Protein AF-A0A164MNI3-F1 (afdb_monomer_lite)

Radius of gyration: 20.72 Å; chains: 1; bounding box: 53×46×61 Å

Organism: NCBI:txid35525

Sequence (175 aa):
MGQSDSLPVKINEDGTDQLEVKGYQVHRGRCALACLAVLLTFGLLLILLVWRKDIKMWMFYKECPLQHASKILVKDSFGVFFEEDAQEERCGPILQPKTRFFVNKRVKYVWDIETLEFTRLQCYDANIECLSFHENPDGLNMQDVNERQQKYGANFIRITMRPVYHLILKEVFRM

InterPro domains:
  IPR006544 P-type ATPase, subfamily V [PTHR45630] (19-174)
  IPR047819 P5B-type ATPase, N-terminal [PF12409] (17-90)

Secondary structure (DSSP, 8-state):
------PPEEE-TTSS--EEEEEEEE-HHHHHHHHHHHHHTTTHHHHHHHH-HHHHHHHHEEEE-GGG-SEEEEEETTS-EEEEE-EEEE-SSTTSPEEEEEEETTEEEEE-TTT-SEEE---GGGG--GGGGTT-TT---HHHHHHHHHHH--------PPPHHHHHHHHHTT-

Foldseek 3Di:
DDCPPQAFDWAPPPDQWIKTKWFKDFDPVLVVVLVVVCVVVVNPVVVVCVLDVVVVPVRGIDTDQPVPGQWMWIATPVRDTDIWGWDWADQDDPPGDTWIWTADPNWIWIQDPVVRDTHTDDDPCPPPDPVVVVVCPPDDDPVVVVSCCRVVNDPDDDDDDDDPVVVVVVVVSVD

pLDDT: mean 78.9, std 10.58, range [33.97, 91.56]

Structure (mmCIF, N/CA/C/O backbone):
data_AF-A0A164MNI3-F1
#
_entry.id   AF-A0A164MNI3-F1
#
loop_
_atom_site.group_PDB
_atom_site.id
_atom_site.type_symbol
_atom_site.label_atom_id
_atom_site.label_alt_id
_atom_site.label_comp_id
_atom_site.label_asym_id
_atom_site.label_entity_id
_atom_site.label_seq_id
_atom_site.pdbx_PDB_ins_code
_atom_site.Cartn_x
_atom_site.Cartn_y
_atom_site.Cartn_z
_atom_site.occupancy
_atom_site.B_iso_or_equiv
_atom_site.auth_seq_id
_atom_site.auth_comp_id
_atom_site.auth_asym_id
_atom_site.auth_atom_id
_atom_site.pdbx_PDB_model_num
ATOM 1 N N . MET A 1 1 ? 5.920 25.547 10.046 1.00 33.97 1 MET A N 1
ATOM 2 C CA . MET A 1 1 ? 4.479 25.355 9.777 1.00 33.97 1 MET A CA 1
ATOM 3 C C . MET A 1 1 ? 4.327 25.132 8.288 1.00 33.97 1 MET A C 1
ATOM 5 O O . MET A 1 1 ? 4.451 26.077 7.531 1.00 33.97 1 MET A O 1
ATOM 9 N N . GLY A 1 2 ? 4.178 23.876 7.882 1.00 34.91 2 GLY A N 1
ATOM 10 C CA . GLY A 1 2 ? 3.920 23.481 6.502 1.00 34.91 2 GLY A CA 1
ATOM 11 C C . GLY A 1 2 ? 2.997 22.280 6.569 1.00 34.91 2 GLY A C 1
ATOM 12 O O . GLY A 1 2 ? 3.453 21.155 6.745 1.00 34.91 2 GLY A O 1
ATOM 13 N N . GLN A 1 3 ? 1.697 22.552 6.581 1.00 39.22 3 GLN A N 1
ATOM 14 C CA . GLN A 1 3 ? 0.667 21.559 6.319 1.00 39.22 3 GLN A CA 1
ATOM 15 C C . GLN A 1 3 ? 0.772 21.278 4.818 1.00 39.22 3 GLN A C 1
ATOM 17 O O . GLN A 1 3 ? 0.201 21.990 4.003 1.00 39.22 3 GLN A O 1
ATOM 22 N N . SER A 1 4 ? 1.619 20.322 4.437 1.00 42.28 4 SER A N 1
ATOM 23 C CA . SER A 1 4 ? 1.454 19.643 3.159 1.00 42.28 4 SER A CA 1
ATOM 24 C C . SER A 1 4 ? 0.220 18.777 3.333 1.00 42.28 4 SER A C 1
ATOM 26 O O . SER A 1 4 ? 0.278 17.691 3.913 1.00 42.28 4 SER A O 1
ATOM 28 N N . ASP A 1 5 ? -0.919 19.346 2.950 1.00 48.66 5 ASP A N 1
ATOM 29 C CA . ASP A 1 5 ? -2.183 18.637 2.890 1.00 48.66 5 ASP A CA 1
ATOM 30 C C . ASP A 1 5 ? -1.944 17.311 2.172 1.00 48.66 5 ASP A C 1
ATOM 32 O O . ASP A 1 5 ? -1.351 17.264 1.092 1.00 48.66 5 ASP A O 1
ATOM 36 N N . SER A 1 6 ? -2.333 16.227 2.839 1.00 57.44 6 SER A N 1
ATOM 37 C CA . SER A 1 6 ? -2.284 14.845 2.375 1.00 57.44 6 SER A CA 1
ATOM 38 C C . SER A 1 6 ? -3.229 14.665 1.189 1.00 57.44 6 SER A C 1
ATOM 40 O O . SER A 1 6 ? -4.255 13.985 1.273 1.00 57.44 6 SER A O 1
ATOM 42 N N . LEU A 1 7 ? -2.908 15.313 0.071 1.00 59.03 7 LEU A N 1
ATOM 43 C CA . LEU A 1 7 ? -3.602 15.106 -1.181 1.00 59.03 7 LEU A CA 1
ATOM 44 C C . LEU A 1 7 ? -3.392 13.641 -1.584 1.00 59.03 7 LEU A C 1
ATOM 46 O O . LEU A 1 7 ? -2.274 13.127 -1.482 1.00 59.03 7 LEU A O 1
ATOM 50 N N . PRO A 1 8 ? -4.469 12.931 -1.957 1.00 64.44 8 PRO A N 1
ATOM 51 C CA . PRO A 1 8 ? -4.352 11.561 -2.426 1.00 64.44 8 PRO A CA 1
ATOM 52 C C . PRO A 1 8 ? -3.446 11.547 -3.656 1.00 64.44 8 PRO A C 1
ATOM 54 O O . PRO A 1 8 ? -3.729 12.233 -4.637 1.00 64.44 8 PRO A O 1
ATOM 57 N N . VAL A 1 9 ? -2.365 10.770 -3.592 1.00 79.12 9 VAL A N 1
ATOM 58 C CA . VAL A 1 9 ? -1.486 10.573 -4.747 1.00 79.12 9 VAL A CA 1
ATOM 59 C C . VAL A 1 9 ? -2.198 9.610 -5.680 1.00 79.12 9 VAL A C 1
ATOM 61 O O . VAL A 1 9 ? -2.546 8.496 -5.278 1.00 79.12 9 VAL A O 1
ATOM 64 N N . LYS A 1 10 ? -2.467 10.056 -6.904 1.00 80.94 10 LYS A N 1
ATOM 65 C CA . LYS A 1 10 ? -3.101 9.239 -7.933 1.00 80.94 10 LYS A CA 1
ATOM 66 C C . LYS A 1 10 ? -2.019 8.553 -8.745 1.00 80.94 10 LYS A C 1
ATOM 68 O O . LYS A 1 10 ? -1.183 9.199 -9.355 1.00 80.94 10 LYS A O 1
ATOM 73 N N . ILE A 1 11 ? -2.047 7.231 -8.742 1.00 81.69 11 ILE A N 1
ATOM 74 C CA . ILE A 1 11 ? -1.163 6.396 -9.541 1.00 81.69 11 ILE A CA 1
ATOM 75 C C . ILE A 1 11 ? -1.945 5.973 -10.783 1.00 81.69 11 ILE A C 1
ATOM 77 O O . ILE A 1 11 ? -3.082 5.510 -10.658 1.00 81.69 11 ILE A O 1
ATOM 81 N N . ASN A 1 12 ? -1.305 6.075 -11.954 1.00 78.88 12 ASN A N 1
ATOM 82 C CA . ASN A 1 12 ? -1.842 5.639 -13.247 1.00 78.88 12 ASN A CA 1
ATOM 83 C C . ASN A 1 12 ? -3.091 6.431 -13.690 1.00 78.88 12 ASN A C 1
ATOM 85 O O . ASN A 1 12 ? -4.151 5.853 -13.920 1.00 78.88 12 ASN A O 1
ATOM 89 N N . GLU A 1 13 ? -2.969 7.761 -13.775 1.00 68.50 13 GLU A N 1
ATOM 90 C CA . GLU A 1 13 ? -4.081 8.662 -14.128 1.00 68.50 13 GLU A CA 1
ATOM 91 C C . GLU A 1 13 ? -4.646 8.434 -15.539 1.00 68.50 13 GLU A C 1
ATOM 93 O O . GLU A 1 13 ? -5.843 8.617 -15.743 1.00 68.50 13 GLU A O 1
ATOM 98 N N . ASP A 1 14 ? -3.821 7.961 -16.475 1.00 64.38 14 ASP A N 1
ATOM 99 C CA . ASP A 1 14 ? -4.186 7.803 -17.890 1.00 64.38 14 ASP A CA 1
ATOM 100 C C . ASP A 1 14 ? -4.703 6.393 -18.254 1.00 64.38 14 ASP A C 1
ATOM 102 O O . ASP A 1 14 ? -4.988 6.108 -19.419 1.00 64.38 14 ASP A O 1
ATOM 106 N N . GLY A 1 15 ? -4.806 5.480 -17.278 1.00 63.16 15 GLY A N 1
ATOM 107 C CA . GLY A 1 15 ? -5.153 4.070 -17.490 1.00 63.16 15 GLY A CA 1
ATOM 108 C C . GLY A 1 15 ? -6.484 3.638 -16.863 1.00 63.16 15 GLY A C 1
ATOM 109 O O . GLY A 1 15 ? -7.070 4.326 -16.034 1.00 63.16 15 GLY A O 1
ATOM 110 N N . THR A 1 16 ? -6.954 2.431 -17.202 1.00 60.00 16 THR A N 1
ATOM 111 C CA . THR A 1 16 ? -8.163 1.827 -16.596 1.00 60.00 16 THR A CA 1
ATOM 112 C C . THR A 1 16 ? -7.981 1.417 -15.127 1.00 60.00 16 THR A C 1
ATOM 114 O O . THR A 1 16 ? -8.965 1.170 -14.431 1.00 60.00 16 THR A O 1
ATOM 117 N N . ASP A 1 17 ? -6.733 1.371 -14.650 1.00 70.38 17 ASP A N 1
ATOM 118 C CA . ASP A 1 17 ? -6.338 0.936 -13.305 1.00 70.38 17 ASP A CA 1
ATOM 119 C C . ASP A 1 17 ? -5.852 2.125 -12.458 1.00 70.38 17 ASP A C 1
ATOM 121 O O . ASP A 1 17 ? -4.740 2.103 -11.920 1.00 70.38 17 ASP A O 1
ATOM 125 N N . GLN A 1 18 ? -6.651 3.192 -12.392 1.00 82.50 18 GLN A N 1
ATOM 126 C CA . GLN A 1 18 ? -6.360 4.350 -11.548 1.00 82.50 18 GLN A CA 1
ATOM 127 C C . GLN A 1 18 ? -6.467 3.972 -10.065 1.00 82.50 18 GLN A C 1
ATOM 129 O O . GLN A 1 18 ? -7.467 3.396 -9.626 1.00 82.50 18 GLN A O 1
ATOM 134 N N . LEU A 1 19 ? -5.446 4.325 -9.283 1.00 85.00 19 LEU A N 1
ATOM 135 C CA . LEU A 1 19 ? -5.374 4.031 -7.852 1.00 85.00 19 LEU A CA 1
ATOM 136 C C . LEU A 1 19 ? -5.078 5.308 -7.065 1.00 85.00 19 LEU A C 1
ATOM 138 O O . LEU A 1 19 ? -4.068 5.964 -7.289 1.00 85.00 19 LEU A O 1
ATOM 142 N N . GLU A 1 20 ? -5.935 5.647 -6.108 1.00 86.88 20 GLU A N 1
ATOM 143 C CA . GLU A 1 20 ? -5.697 6.727 -5.147 1.00 86.88 20 GLU A CA 1
ATOM 144 C C . GLU A 1 20 ? -5.019 6.156 -3.902 1.00 86.88 20 GLU A C 1
ATOM 146 O O . GLU A 1 20 ? -5.565 5.275 -3.234 1.00 86.88 20 GLU A O 1
ATOM 151 N N . VAL A 1 21 ? -3.836 6.660 -3.561 1.00 86.94 21 VAL A N 1
ATOM 152 C CA . VAL A 1 21 ? -3.028 6.133 -2.460 1.00 86.94 21 VAL A CA 1
ATOM 153 C C . VAL A 1 21 ? -2.874 7.171 -1.357 1.00 86.94 21 VAL A C 1
ATOM 155 O O . VAL A 1 21 ? -2.487 8.318 -1.589 1.00 86.94 21 VAL A O 1
ATOM 158 N N . LYS A 1 22 ? -3.171 6.753 -0.123 1.00 86.81 22 LYS A N 1
ATOM 159 C CA . LYS A 1 22 ? -3.026 7.567 1.087 1.00 86.81 22 LYS A CA 1
ATOM 160 C C . LYS A 1 22 ? -2.185 6.863 2.140 1.00 86.81 22 LYS A C 1
ATOM 162 O O . LYS A 1 22 ? -2.374 5.682 2.426 1.00 86.81 22 LYS A O 1
ATOM 167 N N . GLY A 1 23 ? -1.281 7.619 2.753 1.00 87.38 23 GLY A N 1
ATOM 168 C CA . GLY A 1 23 ? -0.438 7.148 3.841 1.00 87.38 23 GLY A CA 1
ATOM 169 C C . GLY A 1 23 ? -1.096 7.334 5.205 1.00 87.38 23 GLY A C 1
ATOM 170 O O . GLY A 1 23 ? -1.638 8.394 5.516 1.00 87.38 23 GLY A O 1
ATOM 171 N N . TYR A 1 24 ? -1.006 6.311 6.047 1.00 85.81 24 TYR A N 1
ATOM 172 C CA . TYR A 1 24 ? -1.479 6.334 7.423 1.00 85.81 24 TYR A CA 1
ATOM 173 C C . TYR A 1 24 ? -0.376 5.893 8.382 1.00 85.81 24 TYR A C 1
ATOM 175 O O . TYR A 1 24 ? 0.363 4.932 8.139 1.00 85.81 24 TYR A O 1
ATOM 183 N N . GLN A 1 25 ? -0.290 6.582 9.516 1.00 87.06 25 GLN A N 1
ATOM 184 C CA . GLN A 1 25 ? 0.601 6.219 10.613 1.00 87.06 25 GLN A CA 1
ATOM 185 C C . GLN A 1 25 ? -0.207 5.871 11.864 1.00 87.06 25 GLN A C 1
ATOM 187 O O . GLN A 1 25 ? -1.193 6.536 12.202 1.00 87.06 25 GLN A O 1
ATOM 192 N N . VAL A 1 26 ? 0.224 4.822 12.570 1.00 81.38 26 VAL A N 1
ATOM 193 C CA . VAL A 1 26 ? -0.356 4.442 13.864 1.00 81.38 26 VAL A CA 1
ATOM 194 C C . VAL A 1 26 ? 0.069 5.467 14.910 1.00 81.38 26 VAL A C 1
ATOM 196 O O . VAL A 1 26 ? 1.256 5.611 15.203 1.00 81.38 26 VAL A O 1
ATOM 199 N N . HIS A 1 27 ? -0.898 6.148 15.523 1.00 82.50 27 HIS A N 1
ATOM 200 C CA . HIS A 1 27 ? -0.615 7.078 16.613 1.00 82.50 27 HIS A CA 1
ATOM 201 C C . HIS A 1 27 ? -0.834 6.400 17.969 1.00 82.50 27 HIS A C 1
ATOM 203 O O . HIS A 1 27 ? -1.967 6.074 18.333 1.00 82.50 27 HIS A O 1
ATOM 209 N N . ARG A 1 28 ? 0.239 6.235 18.756 1.00 81.06 28 ARG A N 1
ATOM 210 C CA . ARG A 1 28 ? 0.201 5.524 20.051 1.00 81.06 28 ARG A CA 1
ATOM 211 C C . ARG A 1 28 ? -0.841 6.090 21.017 1.00 81.06 28 ARG A C 1
ATOM 213 O O . ARG A 1 28 ? -1.535 5.317 21.663 1.00 81.06 28 ARG A O 1
ATOM 220 N N . GLY A 1 29 ? -1.018 7.412 21.058 1.00 85.06 29 GLY A N 1
ATOM 221 C CA . GLY A 1 29 ? -2.019 8.045 21.924 1.00 85.06 29 GLY A CA 1
ATOM 222 C C . GLY A 1 29 ? -3.466 7.753 21.513 1.00 85.06 29 GLY A C 1
ATOM 223 O O . GLY A 1 29 ? -4.306 7.507 22.372 1.00 85.06 29 GLY A O 1
ATOM 224 N N . ARG A 1 30 ? -3.762 7.711 20.205 1.00 84.19 30 ARG A N 1
ATOM 225 C CA . ARG A 1 30 ? -5.120 7.390 19.728 1.00 84.19 30 ARG A CA 1
ATOM 226 C C . ARG A 1 30 ? -5.434 5.915 19.920 1.00 84.19 30 ARG A C 1
ATOM 228 O O . ARG A 1 30 ? -6.523 5.579 20.365 1.00 84.19 30 ARG A O 1
ATOM 235 N N . CYS A 1 31 ? -4.446 5.060 19.668 1.00 83.25 31 CYS A N 1
ATOM 236 C CA . CYS A 1 31 ? -4.542 3.635 19.942 1.00 83.25 31 CYS A CA 1
ATOM 237 C C . CYS A 1 31 ? -4.780 3.368 21.440 1.00 83.25 31 CYS A C 1
ATOM 239 O O . CYS A 1 31 ? -5.679 2.611 21.786 1.00 83.25 31 CYS A O 1
ATOM 241 N N . ALA A 1 32 ? -4.056 4.054 22.333 1.00 87.88 32 ALA A N 1
ATOM 242 C CA . ALA A 1 32 ? -4.250 3.929 23.779 1.00 87.88 32 ALA A CA 1
ATOM 243 C C . ALA A 1 32 ? -5.651 4.378 24.225 1.00 87.88 32 ALA A C 1
ATOM 245 O O . ALA A 1 32 ? -6.293 3.692 25.016 1.00 87.88 32 ALA A O 1
ATOM 246 N N . LEU A 1 33 ? -6.150 5.493 23.684 1.00 88.12 33 LEU A N 1
ATOM 247 C CA . LEU A 1 33 ? -7.485 6.010 23.992 1.00 88.12 33 LEU A CA 1
ATOM 248 C C . LEU A 1 33 ? -8.586 5.074 23.469 1.00 88.12 33 LEU A C 1
ATOM 250 O O . LEU A 1 33 ? -9.543 4.791 24.186 1.00 88.12 33 LEU A O 1
ATOM 254 N N . ALA A 1 34 ? -8.412 4.521 22.267 1.00 84.69 34 ALA A N 1
ATOM 255 C CA . ALA A 1 34 ? -9.294 3.495 21.722 1.00 84.69 34 ALA A CA 1
ATOM 256 C C . ALA A 1 34 ? -9.292 2.226 22.589 1.00 84.69 34 ALA A C 1
ATOM 258 O O . ALA A 1 34 ? -10.357 1.701 22.898 1.00 84.69 34 ALA A O 1
ATOM 259 N N . CYS A 1 35 ? -8.123 1.768 23.049 1.00 83.94 35 CYS A N 1
ATOM 260 C CA . CYS A 1 35 ? -8.021 0.644 23.983 1.00 83.94 35 CYS A CA 1
ATOM 261 C C . CYS A 1 35 ? -8.728 0.937 25.314 1.00 83.94 35 CYS A C 1
ATOM 263 O O . CYS A 1 35 ? -9.442 0.079 25.826 1.00 83.94 35 CYS A O 1
ATOM 265 N N . LEU A 1 36 ? -8.582 2.147 25.858 1.00 90.62 36 LEU A N 1
ATOM 266 C CA . LEU A 1 36 ? -9.273 2.561 27.080 1.00 90.62 36 LEU A CA 1
ATOM 267 C C . LEU A 1 36 ? -10.798 2.550 26.875 1.00 90.62 36 LEU A C 1
ATOM 269 O O . LEU A 1 36 ? -11.525 1.990 27.692 1.00 90.62 36 LEU A O 1
ATOM 273 N N . ALA A 1 37 ? -11.287 3.077 25.752 1.00 87.88 37 ALA A N 1
ATOM 274 C CA . ALA A 1 37 ? -12.708 3.045 25.403 1.00 87.88 37 ALA A CA 1
ATOM 275 C C . ALA A 1 37 ? -13.237 1.612 25.206 1.00 87.88 37 ALA A C 1
ATOM 277 O O . ALA A 1 37 ? -14.350 1.291 25.625 1.00 87.88 37 ALA A O 1
ATOM 278 N N . VAL A 1 38 ? -12.435 0.722 24.616 1.00 88.88 38 VAL A N 1
ATOM 279 C CA . VAL A 1 38 ? -12.746 -0.711 24.516 1.00 88.88 38 VAL A CA 1
ATOM 280 C C . VAL A 1 38 ? -12.904 -1.340 25.902 1.00 88.88 38 VAL A C 1
ATOM 282 O O . VAL A 1 38 ? -13.866 -2.073 26.121 1.00 88.88 38 VAL A O 1
ATOM 285 N N . LEU A 1 39 ? -12.000 -1.036 26.838 1.00 91.06 39 LEU A N 1
ATOM 286 C CA . LEU A 1 39 ? -12.070 -1.543 28.211 1.00 91.06 39 LEU A CA 1
ATOM 287 C C . LEU A 1 39 ? -13.315 -1.021 28.944 1.00 91.06 39 LEU A C 1
ATOM 289 O O . LEU A 1 39 ? -14.025 -1.809 29.561 1.00 91.06 39 LEU A O 1
ATOM 293 N N . LEU A 1 40 ? -13.630 0.273 28.816 1.00 90.50 40 LEU A N 1
ATOM 2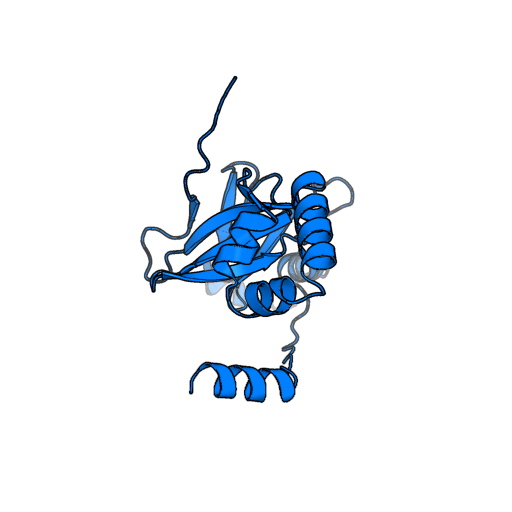94 C CA . LEU A 1 40 ? -14.823 0.883 29.423 1.00 90.50 40 LEU A CA 1
ATOM 295 C C . LEU A 1 40 ? -16.141 0.326 28.869 1.00 90.50 40 LEU A C 1
ATOM 297 O O . LEU A 1 40 ? -17.134 0.252 29.584 1.00 90.50 40 LEU A O 1
ATOM 301 N N . THR A 1 41 ? -16.157 -0.068 27.596 1.00 91.56 41 THR A N 1
ATOM 302 C CA . THR A 1 41 ? -17.337 -0.646 26.931 1.00 91.56 41 THR A CA 1
ATOM 303 C C . THR A 1 41 ? -17.400 -2.171 27.042 1.00 91.56 41 THR A C 1
ATOM 305 O O . THR A 1 41 ? -18.211 -2.792 26.356 1.00 91.56 41 THR A O 1
ATOM 308 N N . PHE A 1 42 ? -16.543 -2.790 27.868 1.00 90.19 42 PHE A N 1
ATOM 309 C CA . PHE A 1 42 ? -16.442 -4.247 28.030 1.00 90.19 42 PHE A CA 1
ATOM 310 C C . PHE A 1 42 ? -16.279 -5.003 26.697 1.00 90.19 42 PHE A C 1
ATOM 312 O O . PHE A 1 42 ? -16.786 -6.107 26.516 1.00 90.19 42 PHE A O 1
ATOM 319 N N . GLY A 1 43 ? -15.578 -4.407 25.729 1.00 86.12 43 GLY A N 1
ATOM 320 C CA . GLY A 1 43 ? -15.339 -5.020 24.421 1.00 86.12 43 GLY A CA 1
ATOM 321 C C . GLY A 1 43 ? -16.461 -4.836 23.396 1.00 86.12 43 GLY A C 1
ATOM 322 O O . GLY A 1 43 ? -16.268 -5.205 22.237 1.00 86.12 43 GLY A O 1
ATOM 323 N N . LEU A 1 44 ? -17.583 -4.198 23.744 1.00 85.12 44 LEU A N 1
ATOM 324 C CA . LEU A 1 44 ? -18.668 -3.920 22.792 1.00 85.12 44 LEU A CA 1
ATOM 325 C C . LEU A 1 44 ? -18.193 -3.019 21.638 1.00 85.12 44 LEU A C 1
ATOM 327 O O . LEU A 1 44 ? -18.566 -3.219 20.481 1.00 85.12 44 LEU A O 1
ATOM 331 N N . LEU A 1 45 ? -17.267 -2.097 21.921 1.00 82.88 45 LEU A N 1
ATOM 332 C CA . LEU A 1 45 ? -16.627 -1.273 20.897 1.00 82.88 45 LEU A CA 1
ATOM 333 C C . LEU A 1 45 ? -15.756 -2.092 19.924 1.00 82.88 45 LEU A C 1
ATOM 335 O O . LEU A 1 45 ? -15.691 -1.743 18.749 1.00 82.88 45 LEU A O 1
ATOM 339 N N . LEU A 1 46 ? -15.128 -3.200 20.348 1.00 79.75 46 LEU A N 1
ATOM 340 C CA . LEU A 1 46 ? -14.349 -4.053 19.433 1.00 79.75 46 LEU A CA 1
ATOM 341 C C . LEU A 1 46 ? -15.239 -4.699 18.376 1.00 79.75 46 LEU A C 1
ATOM 343 O O . LEU A 1 46 ? -14.837 -4.779 17.218 1.00 79.75 46 LEU A O 1
ATOM 347 N N . ILE A 1 47 ? -16.449 -5.113 18.755 1.00 82.62 47 ILE A N 1
ATOM 348 C CA . ILE A 1 47 ? -17.422 -5.698 17.825 1.00 82.62 47 ILE A CA 1
ATOM 349 C C . ILE A 1 47 ? -17.797 -4.665 16.753 1.00 82.62 47 ILE A C 1
ATOM 351 O O . ILE A 1 47 ? -17.745 -4.966 15.559 1.00 82.62 47 ILE A O 1
ATOM 355 N N . LEU A 1 48 ? -18.066 -3.419 17.157 1.00 81.56 48 LEU A N 1
ATOM 356 C CA . LEU A 1 48 ? -18.341 -2.321 16.223 1.00 81.56 48 LEU A CA 1
ATOM 357 C C . LEU A 1 48 ? -17.142 -2.016 15.311 1.00 81.56 48 LEU A C 1
ATOM 359 O O . LEU A 1 48 ? -17.321 -1.797 14.114 1.00 81.56 48 LEU A O 1
ATOM 363 N N . LEU A 1 49 ? -15.919 -2.043 15.845 1.00 77.81 49 LEU A N 1
ATOM 364 C CA . LEU A 1 49 ? -14.690 -1.796 15.080 1.00 77.81 49 LEU A CA 1
ATOM 365 C C . LEU A 1 49 ? -14.354 -2.925 14.094 1.00 77.81 49 LEU A C 1
ATOM 367 O O . LEU A 1 49 ? -13.774 -2.664 13.039 1.00 77.81 49 LEU A O 1
ATOM 371 N N . VAL A 1 50 ? -14.711 -4.172 14.415 1.00 76.06 50 VAL A N 1
ATOM 372 C CA . VAL A 1 50 ? -14.600 -5.310 13.488 1.00 76.06 50 VAL A CA 1
ATOM 373 C C . VAL A 1 50 ? -15.571 -5.147 12.321 1.00 76.06 50 VAL A C 1
ATOM 375 O O . VAL A 1 50 ? -15.210 -5.452 11.182 1.00 76.06 50 VAL A O 1
ATOM 378 N N . TRP A 1 51 ? -16.773 -4.638 12.592 1.00 73.81 51 TRP A N 1
ATOM 379 C CA . TRP A 1 51 ? -17.821 -4.491 11.588 1.00 73.81 51 TRP A CA 1
ATOM 380 C C . TRP A 1 51 ? -17.650 -3.245 10.705 1.00 73.81 51 TRP A C 1
ATOM 382 O O . TRP A 1 51 ? -17.832 -3.315 9.490 1.00 73.81 51 TRP A O 1
ATOM 392 N N . ARG A 1 52 ? -17.214 -2.112 11.273 1.00 77.00 52 ARG A N 1
ATOM 393 C CA . ARG A 1 52 ? -16.988 -0.846 10.553 1.00 77.00 52 ARG A CA 1
ATOM 394 C C . ARG A 1 52 ? -15.504 -0.504 10.456 1.00 77.00 52 ARG A C 1
ATOM 396 O O . ARG A 1 52 ? -14.955 0.250 11.263 1.00 77.00 52 ARG A O 1
ATOM 403 N N . LYS A 1 53 ? -14.865 -1.003 9.395 1.00 66.81 53 LYS A N 1
ATOM 404 C CA . LYS A 1 53 ? -13.453 -0.713 9.090 1.00 66.81 53 LYS A CA 1
ATOM 405 C C . LYS A 1 53 ? -13.165 0.772 8.859 1.00 66.81 53 LYS A C 1
ATOM 407 O O . LYS A 1 53 ? -12.083 1.226 9.221 1.00 66.81 53 LYS A O 1
ATOM 412 N N . ASP A 1 54 ? -14.143 1.534 8.377 1.00 67.69 54 ASP A N 1
ATOM 413 C CA . ASP A 1 54 ? -14.000 2.983 8.183 1.00 67.69 54 ASP A CA 1
ATOM 414 C C . ASP A 1 54 ? -13.796 3.707 9.521 1.00 67.69 54 ASP A C 1
ATOM 416 O O . ASP A 1 54 ? -12.911 4.549 9.660 1.00 67.69 54 ASP A O 1
ATOM 420 N N . ILE A 1 55 ? -14.568 3.325 10.547 1.00 72.75 55 ILE A N 1
ATOM 421 C CA . ILE A 1 55 ? -14.460 3.902 11.896 1.00 72.75 55 ILE A CA 1
ATOM 422 C C . ILE A 1 55 ? -13.125 3.500 12.522 1.00 72.75 55 ILE A C 1
ATOM 424 O O . ILE A 1 55 ? -12.452 4.326 13.139 1.00 72.75 55 ILE A O 1
ATOM 428 N N . LYS A 1 56 ? -12.705 2.245 12.320 1.00 76.75 56 LYS A N 1
ATOM 429 C CA . LYS A 1 56 ? -11.394 1.763 12.761 1.00 76.75 56 LYS A CA 1
ATOM 430 C C . LYS A 1 56 ? -10.262 2.609 12.166 1.00 76.75 56 LYS A C 1
ATOM 432 O O . LYS A 1 56 ? -9.351 2.992 12.897 1.00 76.75 56 LYS A O 1
ATOM 437 N N . MET A 1 57 ? -10.315 2.941 10.877 1.00 69.94 57 MET A N 1
ATOM 438 C CA . MET A 1 57 ? -9.289 3.783 10.254 1.00 69.94 57 MET A CA 1
ATOM 439 C C . MET A 1 57 ? -9.228 5.186 10.868 1.00 69.94 57 MET A C 1
ATOM 441 O O . MET A 1 57 ? -8.153 5.650 11.246 1.00 69.94 57 MET A O 1
ATOM 445 N N . TRP A 1 58 ? -10.377 5.823 11.071 1.00 71.81 58 TRP A N 1
ATOM 446 C CA . TRP A 1 58 ? -10.444 7.140 11.710 1.00 71.81 58 TRP A CA 1
ATOM 447 C C . TRP A 1 58 ? -9.976 7.140 13.170 1.00 71.81 58 TRP A C 1
ATOM 449 O O . TRP A 1 58 ? -9.324 8.084 13.619 1.00 71.81 58 TRP A O 1
ATOM 459 N N . MET A 1 59 ? -10.296 6.086 13.923 1.00 70.94 59 MET A N 1
ATOM 460 C CA . MET A 1 59 ? -10.001 6.022 15.353 1.00 70.94 59 MET A CA 1
ATOM 461 C C . MET A 1 59 ? -8.521 5.729 15.634 1.00 70.94 59 MET A C 1
ATOM 463 O O . MET A 1 59 ? -7.952 6.312 16.555 1.00 70.94 59 MET A O 1
ATOM 467 N N . PHE A 1 60 ? -7.878 4.854 14.854 1.00 78.19 60 PHE A N 1
ATOM 468 C CA . PHE A 1 60 ? -6.521 4.371 15.151 1.00 78.19 60 PHE A CA 1
ATOM 469 C C . PHE A 1 60 ? -5.401 5.109 14.412 1.00 78.19 60 PHE A C 1
ATOM 471 O O . PHE A 1 60 ? -4.247 5.064 14.854 1.00 78.19 60 PHE A O 1
ATOM 478 N N . TYR A 1 61 ? -5.716 5.800 13.316 1.00 81.69 61 TYR A N 1
ATOM 479 C CA . TYR A 1 61 ? -4.700 6.301 12.399 1.00 81.69 61 TYR A CA 1
ATOM 480 C C . TYR A 1 61 ? -4.782 7.811 12.197 1.00 81.69 61 TYR A C 1
ATOM 482 O O . TYR A 1 61 ? -5.805 8.462 12.416 1.00 81.69 61 TYR A O 1
ATOM 490 N N . LYS A 1 62 ? -3.648 8.391 11.815 1.00 82.44 62 LYS A N 1
ATOM 491 C CA . LYS A 1 62 ? -3.549 9.768 11.334 1.00 82.44 62 LYS A CA 1
ATOM 492 C C . LYS A 1 62 ? -3.030 9.724 9.901 1.00 82.44 62 LYS A C 1
ATOM 494 O O . LYS A 1 62 ? -2.163 8.903 9.601 1.00 82.44 62 LYS A O 1
ATOM 499 N N . GLU A 1 63 ? -3.571 10.584 9.044 1.00 82.56 63 GLU A N 1
ATOM 500 C CA . GLU A 1 63 ? -3.038 10.772 7.696 1.00 82.56 63 GLU A CA 1
ATOM 501 C C . GLU A 1 63 ? -1.612 11.327 7.774 1.00 82.56 63 GLU A C 1
ATOM 503 O O . GLU A 1 63 ? -1.328 12.253 8.545 1.00 82.56 63 GLU A O 1
ATOM 508 N N . CYS A 1 64 ? -0.715 10.716 7.006 1.00 83.19 64 CYS A N 1
ATOM 509 C CA . CYS A 1 64 ? 0.704 11.036 6.960 1.00 83.19 64 CYS A CA 1
ATOM 510 C C . CYS A 1 64 ? 1.222 10.922 5.520 1.00 83.19 64 CYS A C 1
ATOM 512 O O . CYS A 1 64 ? 0.670 10.153 4.729 1.00 83.19 64 CYS A O 1
ATOM 514 N N . PRO A 1 65 ? 2.304 11.641 5.171 1.00 83.19 65 PRO A N 1
ATOM 515 C CA . PRO A 1 65 ? 2.931 11.490 3.865 1.00 83.19 65 PRO A CA 1
ATOM 516 C C . PRO A 1 65 ? 3.403 10.047 3.661 1.00 83.19 65 PRO A C 1
ATOM 518 O O . PRO A 1 65 ? 3.845 9.380 4.603 1.00 83.19 65 PRO A O 1
ATOM 521 N N . LEU A 1 66 ? 3.347 9.583 2.413 1.00 83.75 66 LEU A N 1
ATOM 522 C CA . LEU A 1 66 ? 3.662 8.203 2.026 1.00 83.75 66 LEU A CA 1
ATOM 523 C C . LEU A 1 66 ? 5.075 7.767 2.451 1.00 83.75 66 LEU A C 1
ATOM 525 O O . LEU A 1 66 ? 5.273 6.623 2.855 1.00 83.75 66 LEU A O 1
ATOM 529 N N . GLN A 1 67 ? 6.018 8.712 2.502 1.00 80.69 67 GLN A N 1
ATOM 530 C CA . GLN A 1 67 ? 7.384 8.505 2.993 1.00 80.69 67 GLN A CA 1
ATOM 531 C C . GLN A 1 67 ? 7.467 7.932 4.418 1.00 80.69 67 GLN A C 1
ATOM 533 O O . GLN A 1 67 ? 8.413 7.215 4.729 1.00 80.69 67 GLN A O 1
ATOM 538 N N . HIS A 1 68 ? 6.515 8.266 5.296 1.00 81.38 68 HIS A N 1
ATOM 539 C CA . HIS A 1 68 ? 6.498 7.851 6.708 1.00 81.38 68 HIS A CA 1
ATOM 540 C C . HIS A 1 68 ? 5.312 6.935 7.040 1.00 81.38 68 HIS A C 1
ATOM 542 O O . HIS A 1 68 ? 5.117 6.555 8.197 1.00 81.38 68 HIS A O 1
ATOM 548 N N . ALA A 1 69 ? 4.513 6.574 6.037 1.00 84.75 69 ALA A N 1
ATOM 549 C CA . ALA A 1 69 ? 3.337 5.747 6.220 1.00 84.75 69 ALA A CA 1
ATOM 550 C C . ALA A 1 69 ? 3.731 4.330 6.651 1.00 84.75 69 ALA A C 1
ATOM 552 O O . ALA A 1 69 ? 4.625 3.715 6.071 1.00 84.75 69 ALA A O 1
ATOM 553 N N . SER A 1 70 ? 3.056 3.817 7.679 1.00 84.94 70 SER A N 1
ATOM 554 C CA . SER A 1 70 ? 3.159 2.406 8.077 1.00 84.94 70 SER A CA 1
ATOM 555 C C . SER A 1 70 ? 2.079 1.570 7.400 1.00 84.94 70 SER A C 1
ATOM 557 O O . SER A 1 70 ? 2.304 0.411 7.068 1.00 84.94 70 SER A O 1
ATOM 559 N N . LYS A 1 71 ? 0.908 2.171 7.184 1.00 87.69 71 LYS A N 1
ATOM 560 C CA . LYS A 1 71 ? -0.196 1.578 6.441 1.00 87.69 71 LYS A CA 1
ATOM 561 C C . LYS A 1 71 ? -0.542 2.443 5.254 1.00 87.69 71 LYS A C 1
ATOM 563 O O . LYS A 1 71 ? -0.507 3.669 5.345 1.00 87.69 71 LYS A O 1
ATOM 568 N N . ILE A 1 72 ? -0.887 1.797 4.161 1.00 88.81 72 ILE A N 1
ATOM 569 C CA . ILE A 1 72 ? -1.239 2.436 2.910 1.00 88.81 72 ILE A CA 1
ATOM 570 C C . ILE A 1 72 ? -2.686 2.070 2.616 1.00 88.81 72 ILE A C 1
ATOM 572 O O . ILE A 1 72 ? -3.051 0.897 2.559 1.00 88.81 72 ILE A O 1
ATOM 576 N N . LEU A 1 73 ? -3.525 3.089 2.475 1.00 88.06 73 LEU A N 1
ATOM 577 C CA . LEU A 1 73 ? -4.891 2.924 2.015 1.00 88.06 73 LEU A CA 1
ATOM 578 C C . LEU A 1 73 ? -4.905 3.163 0.516 1.00 88.06 73 LEU A C 1
ATOM 580 O O . LEU A 1 73 ? -4.623 4.269 0.056 1.00 88.06 73 LEU A O 1
ATOM 584 N N . VAL A 1 74 ? -5.235 2.119 -0.225 1.00 88.31 74 VAL A N 1
ATOM 585 C CA . VAL A 1 74 ? -5.379 2.163 -1.673 1.00 88.31 74 VAL A CA 1
ATOM 586 C C . VAL A 1 74 ? -6.863 2.189 -1.985 1.00 88.31 74 VAL A C 1
ATOM 588 O O . VAL A 1 74 ? -7.612 1.327 -1.530 1.00 88.31 74 VAL A O 1
ATOM 591 N N . LYS A 1 75 ? -7.306 3.173 -2.749 1.00 86.75 75 LYS A N 1
ATOM 592 C CA . LYS A 1 75 ? -8.669 3.263 -3.251 1.00 86.75 75 LYS A CA 1
ATOM 593 C C . LYS A 1 75 ? -8.643 3.040 -4.754 1.00 86.75 75 LYS A C 1
ATOM 595 O O . LYS A 1 75 ? -7.905 3.691 -5.483 1.00 86.75 75 LYS A O 1
ATOM 600 N N . ASP A 1 76 ? -9.443 2.084 -5.182 1.00 86.19 76 ASP A N 1
ATOM 601 C CA . ASP A 1 76 ? -9.569 1.673 -6.574 1.00 86.19 76 ASP A CA 1
ATOM 602 C C . ASP A 1 76 ? -10.495 2.603 -7.368 1.00 86.19 76 ASP A C 1
ATOM 604 O O . ASP A 1 76 ? -11.285 3.345 -6.774 1.00 86.19 76 ASP A O 1
ATOM 608 N N . SER A 1 77 ? -10.472 2.505 -8.700 1.00 83.00 77 SER A N 1
ATOM 609 C CA . SER A 1 77 ? -11.367 3.261 -9.597 1.00 83.00 77 SER A CA 1
ATOM 610 C C . SER A 1 77 ? -12.856 3.020 -9.299 1.00 83.00 77 SER A C 1
ATOM 612 O O . SER A 1 77 ? -13.679 3.925 -9.411 1.00 83.00 77 SER A O 1
ATOM 614 N N . PHE A 1 78 ? -13.197 1.826 -8.805 1.00 81.31 78 PHE A N 1
ATOM 615 C CA . PHE A 1 78 ? -14.543 1.462 -8.343 1.00 81.31 78 PHE A CA 1
ATOM 616 C C . PHE A 1 78 ? -14.907 2.005 -6.945 1.00 81.31 78 PHE A C 1
ATOM 618 O O . PHE A 1 78 ? -15.960 1.667 -6.407 1.00 81.31 78 PHE A O 1
ATOM 625 N N . GLY A 1 79 ? -14.040 2.797 -6.308 1.00 77.62 79 GLY A N 1
ATOM 626 C CA . GLY A 1 79 ? -14.265 3.360 -4.972 1.00 77.62 79 GLY A CA 1
ATOM 627 C C . GLY A 1 79 ? -14.079 2.369 -3.817 1.00 77.62 79 GLY A C 1
ATOM 628 O O . GLY A 1 79 ? -14.433 2.677 -2.680 1.00 77.62 79 GLY A O 1
ATOM 629 N N . VAL A 1 80 ? -13.524 1.185 -4.086 1.00 81.50 80 VAL A N 1
ATOM 630 C CA . VAL A 1 80 ? -13.246 0.163 -3.069 1.00 81.50 80 VAL A CA 1
ATOM 631 C C . VAL A 1 80 ? -11.914 0.457 -2.381 1.00 81.50 80 VAL A C 1
ATOM 633 O O . VAL A 1 80 ? -10.905 0.678 -3.048 1.00 81.50 80 VAL A O 1
ATOM 636 N N . PHE A 1 81 ? -11.906 0.418 -1.047 1.00 83.56 81 PHE A N 1
ATOM 637 C CA . PHE A 1 81 ? -10.717 0.642 -0.225 1.00 83.56 81 PHE A CA 1
ATOM 638 C C . PHE A 1 81 ? -10.003 -0.670 0.137 1.00 83.56 81 PHE A C 1
ATOM 640 O O . PHE A 1 81 ? -10.628 -1.635 0.587 1.00 83.56 81 PHE A O 1
ATOM 647 N N . PHE A 1 82 ? -8.679 -0.671 0.015 1.00 85.00 82 PHE A N 1
ATOM 648 C CA . PHE A 1 82 ? -7.770 -1.753 0.375 1.00 85.00 82 PHE A CA 1
ATOM 649 C C . PHE A 1 82 ? -6.729 -1.243 1.377 1.00 85.00 82 PHE A C 1
ATOM 651 O O . PHE A 1 82 ? -6.082 -0.225 1.152 1.00 85.00 82 PHE A O 1
ATOM 658 N N . GLU A 1 83 ? -6.590 -1.946 2.500 1.00 87.44 83 GLU A N 1
ATOM 659 C CA . GLU A 1 83 ? -5.555 -1.683 3.504 1.00 87.44 83 GLU A CA 1
ATOM 660 C C . GLU A 1 83 ? -4.350 -2.565 3.182 1.00 87.44 83 GLU A C 1
ATOM 662 O O . GLU A 1 83 ? -4.455 -3.786 3.289 1.00 87.44 83 GLU A O 1
ATOM 667 N N . GLU A 1 84 ? -3.234 -1.949 2.808 1.00 89.31 84 GLU A N 1
ATOM 668 C CA . GLU A 1 84 ? -1.967 -2.630 2.554 1.00 89.31 84 GLU A CA 1
ATOM 669 C C . GLU A 1 84 ? -0.903 -2.142 3.542 1.00 89.31 84 GLU A C 1
ATOM 671 O O . GLU A 1 84 ? -0.912 -0.993 3.994 1.00 89.31 84 GLU A O 1
ATOM 676 N N . ASP A 1 85 ? 0.034 -3.017 3.893 1.00 86.62 85 ASP A N 1
ATOM 677 C CA . ASP A 1 85 ? 1.158 -2.655 4.754 1.00 86.62 85 ASP A CA 1
ATOM 678 C C . ASP A 1 85 ? 2.337 -2.161 3.904 1.00 86.62 85 ASP A C 1
ATOM 680 O O . ASP A 1 85 ? 2.704 -2.781 2.902 1.00 86.62 85 ASP A O 1
ATOM 684 N N . ALA A 1 86 ? 2.946 -1.043 4.312 1.00 85.44 86 ALA A N 1
ATOM 685 C CA . ALA A 1 86 ? 4.168 -0.553 3.685 1.00 85.44 86 ALA A CA 1
ATOM 686 C C . ALA A 1 86 ? 5.345 -1.422 4.142 1.00 85.44 86 ALA A C 1
ATOM 688 O O . ALA A 1 86 ? 5.702 -1.428 5.324 1.00 85.44 86 ALA A O 1
ATOM 689 N N . GLN A 1 87 ? 5.949 -2.156 3.215 1.00 86.12 87 GLN A N 1
ATOM 690 C CA . GLN A 1 87 ? 7.139 -2.957 3.473 1.00 86.12 87 GLN A CA 1
ATOM 691 C C . GLN A 1 87 ? 8.392 -2.197 3.027 1.00 86.12 87 GLN A C 1
ATOM 693 O O . GLN A 1 87 ? 8.353 -1.387 2.1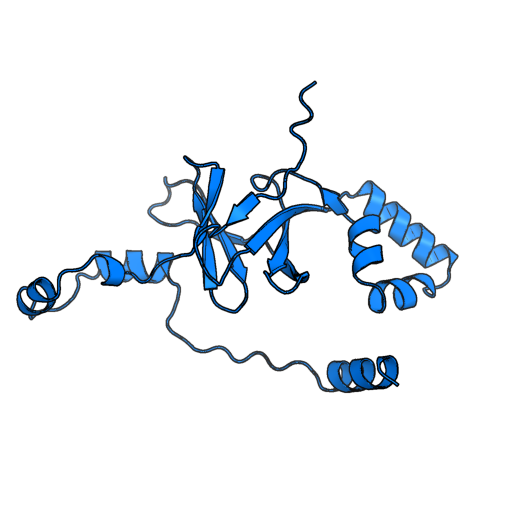05 1.00 86.12 87 GLN A O 1
ATOM 698 N N . GLU A 1 88 ? 9.518 -2.445 3.690 1.00 82.69 88 GLU A N 1
ATOM 699 C CA . GLU A 1 88 ? 10.829 -1.926 3.295 1.00 82.69 88 GLU A CA 1
ATOM 700 C C . GLU A 1 88 ? 11.707 -3.093 2.854 1.00 82.69 88 GLU A C 1
ATOM 702 O O . GLU A 1 88 ? 11.926 -4.029 3.625 1.00 82.69 88 GLU A O 1
ATOM 707 N N . GLU A 1 89 ? 12.245 -3.022 1.640 1.00 75.62 89 GLU A N 1
ATOM 708 C CA . GLU A 1 89 ? 13.244 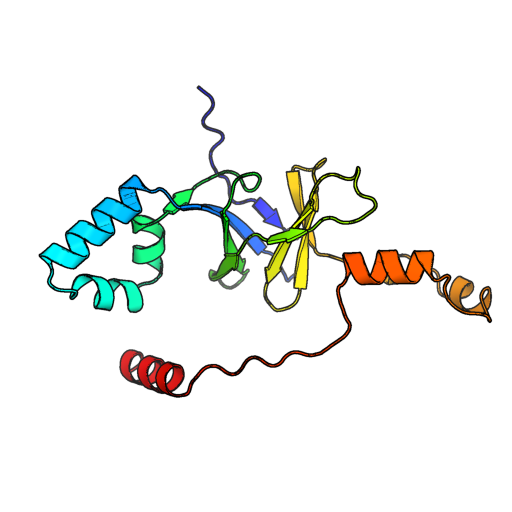-3.966 1.139 1.00 75.62 89 GLU A CA 1
ATOM 709 C C . GLU A 1 89 ? 14.570 -3.243 0.922 1.00 75.62 89 GLU A C 1
ATOM 711 O O . GLU A 1 89 ? 14.608 -2.062 0.579 1.00 75.62 89 GLU A O 1
ATOM 716 N N . ARG A 1 90 ? 15.687 -3.951 1.094 1.00 64.94 90 ARG A N 1
ATOM 717 C CA . ARG A 1 90 ? 16.948 -3.507 0.492 1.00 64.94 90 ARG A CA 1
ATOM 718 C C . ARG A 1 90 ? 16.965 -4.079 -0.916 1.00 64.94 90 ARG A C 1
ATOM 720 O O . ARG A 1 90 ? 16.999 -5.298 -1.037 1.00 64.94 90 ARG A O 1
ATOM 727 N N . CYS A 1 91 ? 16.922 -3.235 -1.941 1.00 58.28 91 CYS A N 1
ATOM 728 C CA . CYS A 1 91 ? 17.275 -3.622 -3.306 1.00 58.28 91 CYS A CA 1
ATOM 729 C C . CYS A 1 91 ? 18.737 -3.209 -3.534 1.00 58.28 91 CYS A C 1
ATOM 731 O O . CYS A 1 91 ? 19.065 -2.040 -3.374 1.00 58.28 91 CYS A O 1
ATOM 733 N N . GLY A 1 92 ? 19.625 -4.151 -3.853 1.00 61.03 92 GLY A N 1
ATOM 734 C CA . GLY A 1 92 ? 21.034 -3.886 -4.147 1.00 61.03 92 GLY A CA 1
ATOM 735 C C . GLY A 1 92 ? 22.033 -4.153 -3.005 1.00 61.03 92 GLY A C 1
ATOM 736 O O . GLY A 1 92 ? 21.670 -4.707 -1.958 1.00 61.03 92 GLY A O 1
ATOM 737 N N . PRO A 1 93 ? 23.320 -3.802 -3.219 1.00 57.59 93 PRO A N 1
ATOM 738 C CA . PRO A 1 93 ? 24.388 -3.961 -2.231 1.00 57.59 93 PRO A CA 1
ATOM 739 C C . PRO A 1 93 ? 24.104 -3.150 -0.959 1.00 57.59 93 PRO A C 1
ATOM 741 O O . PRO A 1 93 ? 23.314 -2.211 -0.976 1.00 57.59 93 PRO A O 1
ATOM 744 N N . ILE A 1 94 ? 24.777 -3.488 0.149 1.00 58.53 94 ILE A N 1
ATOM 745 C CA . ILE A 1 94 ? 24.542 -2.969 1.520 1.00 58.53 94 ILE A CA 1
ATOM 746 C C . ILE A 1 94 ? 24.428 -1.429 1.599 1.00 58.53 94 ILE A C 1
ATOM 748 O O . ILE A 1 94 ? 23.803 -0.920 2.530 1.00 58.53 94 ILE A O 1
ATOM 752 N N . LEU A 1 95 ? 25.006 -0.711 0.631 1.00 56.62 95 LEU A N 1
ATOM 753 C CA . LEU A 1 95 ? 25.056 0.746 0.541 1.00 56.62 95 LEU A CA 1
ATOM 754 C C . LEU A 1 95 ? 23.804 1.404 -0.081 1.00 56.62 95 LEU A C 1
ATOM 756 O O . LEU A 1 95 ? 23.635 2.611 0.076 1.00 56.62 95 LEU A O 1
ATOM 760 N N . GLN A 1 96 ? 22.925 0.661 -0.766 1.00 60.94 96 GLN A N 1
ATOM 761 C CA . GLN A 1 96 ? 21.716 1.250 -1.355 1.00 60.94 96 GLN A CA 1
ATOM 762 C C . GLN A 1 96 ? 20.651 1.572 -0.291 1.00 60.94 96 GLN A C 1
ATOM 764 O O . GLN A 1 96 ? 20.484 0.816 0.678 1.00 60.94 96 GLN A O 1
ATOM 769 N N . PRO A 1 97 ? 19.918 2.693 -0.447 1.00 64.50 97 PRO A N 1
ATOM 770 C CA . PRO A 1 97 ? 18.835 3.045 0.458 1.00 64.50 97 PRO A CA 1
ATOM 771 C C . PRO A 1 97 ? 17.745 1.969 0.427 1.00 64.50 97 PRO A C 1
ATOM 773 O O . PRO A 1 97 ? 17.451 1.379 -0.610 1.00 64.50 97 PRO A O 1
ATOM 776 N N . LYS A 1 98 ? 17.127 1.710 1.583 1.00 71.50 98 LYS A N 1
ATOM 777 C CA . LYS A 1 98 ? 15.951 0.836 1.648 1.00 71.50 98 LYS A CA 1
ATOM 778 C C . LYS A 1 98 ? 14.832 1.448 0.813 1.00 71.50 98 LYS A C 1
ATOM 780 O O . LYS A 1 98 ? 14.407 2.571 1.089 1.00 71.50 98 LYS A O 1
ATOM 785 N N . THR A 1 99 ? 14.323 0.696 -0.150 1.00 79.25 99 THR A N 1
ATOM 786 C CA . THR A 1 99 ? 13.195 1.110 -0.976 1.00 79.25 99 THR A CA 1
ATOM 787 C C . THR A 1 99 ? 11.915 0.552 -0.372 1.00 79.25 99 THR A C 1
ATOM 789 O O . THR A 1 99 ? 11.817 -0.634 -0.044 1.00 79.25 99 THR A O 1
ATOM 792 N N . ARG A 1 100 ? 10.920 1.419 -0.188 1.00 85.75 100 ARG A N 1
ATOM 793 C CA . ARG A 1 100 ? 9.596 1.009 0.283 1.00 85.75 100 ARG A CA 1
ATOM 794 C C . ARG A 1 100 ? 8.810 0.400 -0.862 1.00 85.75 100 ARG A C 1
ATOM 796 O O . ARG A 1 100 ? 8.933 0.835 -2.001 1.00 85.75 100 ARG A O 1
ATOM 803 N N . PHE A 1 101 ? 7.975 -0.577 -0.565 1.00 88.69 101 PHE A N 1
ATOM 804 C CA . PHE A 1 101 ? 7.029 -1.111 -1.524 1.00 88.69 101 PHE A CA 1
ATOM 805 C C . PHE A 1 101 ? 5.759 -1.563 -0.813 1.00 88.69 101 PHE A C 1
ATOM 807 O O . PHE A 1 101 ? 5.753 -1.838 0.387 1.00 88.69 101 PHE A O 1
ATOM 814 N N . PHE A 1 102 ? 4.678 -1.666 -1.566 1.00 90.56 102 PHE A N 1
ATOM 815 C CA . PHE A 1 102 ? 3.483 -2.376 -1.131 1.00 90.56 102 PHE A CA 1
ATOM 816 C C . PHE A 1 102 ? 2.986 -3.260 -2.265 1.00 90.56 102 PHE A C 1
ATOM 818 O O . PHE A 1 102 ? 3.391 -3.106 -3.418 1.00 90.56 102 PHE A O 1
ATOM 825 N N . VAL A 1 103 ? 2.125 -4.217 -1.942 1.00 88.06 103 VAL A N 1
ATOM 826 C CA . VAL A 1 103 ? 1.527 -5.102 -2.939 1.00 88.06 103 VAL A CA 1
ATOM 827 C C . VAL A 1 103 ? 0.027 -4.934 -2.861 1.00 88.06 103 VAL A C 1
ATOM 829 O O . VAL A 1 103 ? -0.556 -5.219 -1.827 1.00 88.06 103 VAL A O 1
ATOM 832 N N . ASN A 1 104 ? -0.602 -4.509 -3.952 1.00 88.00 104 ASN A N 1
ATOM 833 C CA . ASN A 1 104 ? -2.055 -4.449 -4.048 1.00 88.00 104 ASN A CA 1
ATOM 834 C C . ASN A 1 104 ? -2.525 -5.329 -5.201 1.00 88.00 104 ASN A C 1
ATOM 836 O O . ASN A 1 104 ? -1.939 -5.313 -6.279 1.00 88.00 104 ASN A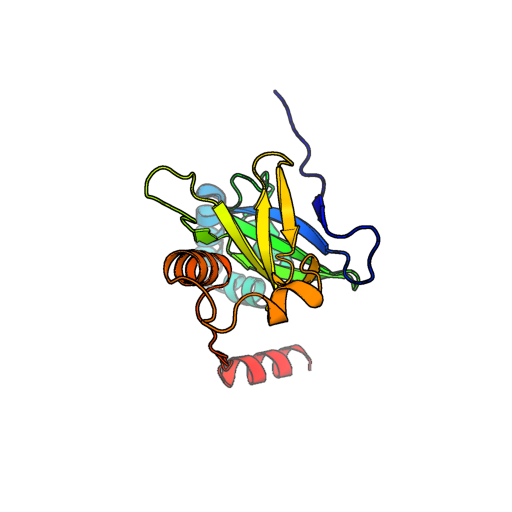 O 1
ATOM 840 N N . LYS A 1 105 ? -3.552 -6.154 -4.965 1.00 84.88 105 LYS A N 1
ATOM 841 C CA . LYS A 1 105 ? -4.095 -7.093 -5.969 1.00 84.88 105 LYS A CA 1
ATOM 842 C C . LYS A 1 105 ? -3.014 -7.933 -6.689 1.00 84.88 105 LYS A C 1
ATOM 844 O O . LYS A 1 105 ? -3.159 -8.259 -7.861 1.00 84.88 105 LYS A O 1
ATOM 849 N N . ARG A 1 106 ? -1.956 -8.337 -5.969 1.00 82.69 106 ARG A N 1
ATOM 850 C CA . ARG A 1 106 ? -0.775 -9.083 -6.479 1.00 82.69 106 ARG A CA 1
ATOM 851 C C . ARG A 1 106 ? 0.186 -8.283 -7.371 1.00 82.69 106 ARG A C 1
ATOM 853 O O . ARG A 1 106 ? 1.116 -8.866 -7.917 1.00 82.69 106 ARG A O 1
ATOM 860 N N . VAL A 1 107 ? 0.008 -6.973 -7.488 1.00 84.12 107 VAL A N 1
ATOM 861 C CA . VAL A 1 107 ? 0.923 -6.067 -8.189 1.00 84.12 107 VAL A CA 1
ATOM 862 C C . VAL A 1 107 ? 1.789 -5.343 -7.158 1.00 84.12 107 VAL A C 1
ATOM 864 O O . VAL A 1 107 ? 1.262 -4.776 -6.202 1.00 84.12 107 VAL A O 1
ATOM 867 N N . LYS A 1 108 ? 3.117 -5.385 -7.330 1.00 87.12 108 LYS A N 1
ATOM 868 C CA . LYS A 1 108 ? 4.083 -4.680 -6.470 1.00 87.12 108 LYS A CA 1
ATOM 869 C C . LYS A 1 108 ? 4.206 -3.227 -6.935 1.00 87.12 108 LYS A C 1
ATOM 871 O O . LYS A 1 108 ? 4.388 -2.975 -8.122 1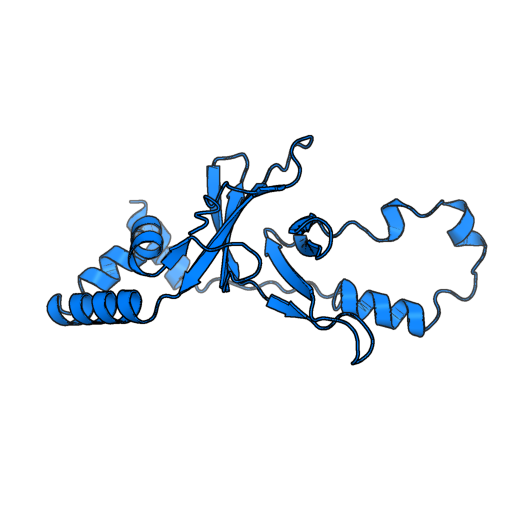.00 87.12 108 LYS A O 1
ATOM 876 N N . TYR A 1 109 ? 4.116 -2.290 -6.004 1.00 88.00 109 TYR A N 1
ATOM 877 C CA . TYR A 1 109 ? 4.324 -0.862 -6.224 1.00 88.00 109 TYR A CA 1
ATOM 878 C C . TYR A 1 109 ? 5.554 -0.442 -5.439 1.00 88.00 109 TYR A C 1
ATOM 880 O O . TYR A 1 109 ? 5.619 -0.685 -4.234 1.00 88.00 109 TYR A O 1
ATOM 888 N N . VAL A 1 110 ? 6.535 0.141 -6.117 1.00 88.50 110 VAL A N 1
ATOM 889 C CA . VAL A 1 110 ? 7.834 0.500 -5.542 1.00 88.50 110 VAL A CA 1
ATOM 890 C C . VAL A 1 110 ? 7.885 2.010 -5.347 1.00 88.50 110 VAL A C 1
ATOM 892 O O . VAL A 1 110 ? 7.397 2.766 -6.181 1.00 88.50 110 VAL A O 1
ATOM 895 N N . TRP A 1 111 ? 8.419 2.443 -4.211 1.00 86.88 111 TRP A N 1
ATOM 896 C CA . TRP A 1 111 ? 8.597 3.851 -3.890 1.00 86.88 111 TRP A CA 1
ATOM 897 C C . TRP A 1 111 ? 9.771 4.423 -4.670 1.00 86.88 111 TRP A C 1
ATOM 899 O O . TRP A 1 111 ? 10.897 3.943 -4.526 1.00 86.88 111 TRP A O 1
ATOM 909 N N . ASP A 1 112 ? 9.511 5.466 -5.440 1.00 83.88 112 ASP A N 1
ATOM 910 C CA . ASP A 1 112 ? 10.549 6.245 -6.088 1.00 83.88 112 ASP A CA 1
ATOM 911 C C . ASP A 1 112 ? 10.927 7.441 -5.200 1.00 83.88 112 ASP A C 1
ATOM 913 O O . ASP A 1 112 ? 10.080 8.185 -4.698 1.00 83.88 112 ASP A O 1
ATOM 917 N N . ILE A 1 113 ? 12.226 7.587 -4.941 1.00 81.19 113 ILE A N 1
ATOM 918 C CA . ILE A 1 113 ? 12.766 8.638 -4.073 1.00 81.19 113 ILE A CA 1
ATOM 919 C C . ILE A 1 113 ? 12.829 9.972 -4.829 1.00 81.19 113 ILE A C 1
ATOM 921 O O . ILE A 1 113 ? 12.736 11.022 -4.196 1.00 81.19 113 ILE A O 1
ATOM 925 N N . GLU A 1 114 ? 12.964 9.944 -6.155 1.00 81.75 114 GLU A N 1
ATOM 926 C CA . GLU A 1 114 ? 13.106 11.147 -6.978 1.00 81.75 114 GLU A CA 1
ATOM 927 C C . GLU A 1 114 ? 11.753 11.816 -7.209 1.00 81.75 114 GLU A C 1
ATOM 929 O O . GLU A 1 114 ? 11.611 13.021 -6.998 1.00 81.75 114 GLU A O 1
ATOM 934 N N . THR A 1 115 ? 10.741 11.030 -7.578 1.00 78.25 115 THR A N 1
ATOM 935 C CA . THR A 1 115 ? 9.388 11.545 -7.834 1.00 78.25 115 THR A CA 1
ATOM 936 C C . THR A 1 115 ? 8.537 11.648 -6.571 1.00 78.25 115 THR A C 1
ATOM 938 O O . THR A 1 115 ? 7.513 12.320 -6.586 1.00 78.25 115 THR A O 1
ATOM 941 N N . LEU A 1 116 ? 8.968 11.034 -5.458 1.00 80.62 116 LEU A N 1
ATOM 942 C CA . LEU A 1 116 ? 8.193 10.914 -4.215 1.00 80.62 116 LEU A CA 1
ATOM 943 C C . LEU A 1 116 ? 6.820 10.265 -4.428 1.00 80.62 116 LEU A C 1
ATOM 945 O O . LEU A 1 116 ? 5.849 10.593 -3.739 1.00 80.62 116 LEU A O 1
ATOM 949 N N . GLU A 1 117 ? 6.755 9.320 -5.360 1.00 83.38 117 GLU A N 1
ATOM 950 C CA . GLU A 1 117 ? 5.538 8.613 -5.723 1.00 83.38 117 GLU A CA 1
ATOM 951 C C . GLU A 1 117 ? 5.761 7.102 -5.772 1.00 83.38 117 GLU A C 1
ATOM 953 O O . GLU A 1 117 ? 6.874 6.592 -5.918 1.00 83.38 117 GLU A O 1
ATOM 958 N N . PHE A 1 118 ? 4.667 6.356 -5.630 1.00 86.31 118 PHE A N 1
ATOM 959 C CA . PHE A 1 118 ? 4.689 4.919 -5.849 1.00 86.31 118 PHE A CA 1
ATOM 960 C C . PHE A 1 118 ? 4.464 4.624 -7.325 1.00 86.31 118 PHE A C 1
ATOM 962 O O . PHE A 1 118 ? 3.425 4.964 -7.888 1.00 86.31 118 PHE A O 1
ATOM 969 N N . THR A 1 119 ? 5.403 3.912 -7.930 1.00 85.31 119 THR A N 1
ATOM 970 C CA . THR A 1 119 ? 5.295 3.465 -9.314 1.00 85.31 119 THR A CA 1
ATOM 971 C C . THR A 1 119 ? 4.948 1.984 -9.357 1.00 85.31 119 THR A C 1
ATOM 973 O O . THR A 1 119 ? 5.408 1.170 -8.549 1.00 85.31 119 THR A O 1
ATOM 976 N N . ARG A 1 120 ? 4.082 1.608 -10.301 1.00 87.00 120 ARG A N 1
ATOM 977 C CA . ARG A 1 120 ? 3.772 0.201 -10.555 1.00 87.00 120 ARG A CA 1
ATOM 978 C C . ARG A 1 120 ? 5.034 -0.496 -11.053 1.00 87.00 120 ARG A C 1
ATOM 980 O O . ARG A 1 120 ? 5.628 -0.057 -12.036 1.00 87.00 120 ARG A O 1
ATOM 987 N N . LEU A 1 121 ? 5.398 -1.619 -10.437 1.00 85.19 121 LEU A N 1
ATOM 988 C CA . LEU A 1 121 ? 6.477 -2.454 -10.946 1.00 85.19 121 LEU A CA 1
ATOM 989 C C . LEU A 1 121 ? 6.055 -3.036 -12.301 1.00 85.19 121 LEU A C 1
ATOM 991 O O . LEU A 1 121 ? 5.159 -3.880 -12.377 1.00 85.19 121 LEU A O 1
ATOM 995 N N . GLN A 1 122 ? 6.675 -2.543 -13.369 1.00 81.69 122 GLN A N 1
ATOM 996 C CA . GLN A 1 122 ? 6.444 -3.038 -14.721 1.00 81.69 122 GLN A CA 1
ATOM 997 C C . GLN A 1 122 ? 7.163 -4.371 -14.948 1.00 81.69 122 GLN A C 1
ATOM 999 O O . GLN A 1 122 ? 8.107 -4.721 -14.236 1.00 81.69 122 GLN A O 1
ATOM 1004 N N . CYS A 1 123 ? 6.694 -5.121 -15.946 1.00 71.56 123 CYS A N 1
ATOM 1005 C CA . CYS A 1 123 ? 7.397 -6.308 -16.413 1.00 71.56 123 CYS A CA 1
ATOM 1006 C C . CYS A 1 123 ? 8.773 -5.897 -16.950 1.00 71.56 123 CYS A C 1
ATOM 1008 O O . CYS A 1 123 ? 8.888 -4.887 -17.642 1.00 71.56 123 CYS A O 1
ATOM 1010 N N . TYR A 1 124 ? 9.802 -6.685 -16.638 1.00 69.62 124 TYR A N 1
ATOM 1011 C CA . TYR A 1 124 ? 11.160 -6.442 -17.122 1.00 69.62 124 TYR A CA 1
ATOM 1012 C C . TYR A 1 124 ? 11.217 -6.368 -18.656 1.00 69.62 124 TYR A C 1
ATOM 1014 O O . TYR A 1 124 ? 11.902 -5.510 -19.205 1.00 69.62 124 TYR A O 1
ATOM 1022 N N . ASP A 1 125 ? 10.424 -7.203 -19.328 1.00 67.31 125 ASP A N 1
ATOM 1023 C CA . ASP A 1 125 ? 10.426 -7.333 -20.785 1.00 67.31 125 ASP A CA 1
ATOM 1024 C C . ASP A 1 125 ? 9.690 -6.194 -21.508 1.00 67.31 125 ASP A C 1
ATOM 1026 O O . ASP A 1 125 ? 9.667 -6.164 -22.733 1.00 67.31 125 ASP A O 1
ATOM 1030 N N . ALA A 1 126 ? 9.104 -5.229 -20.785 1.00 67.50 126 ALA A N 1
ATOM 1031 C CA . ALA A 1 126 ? 8.349 -4.137 -21.404 1.00 67.50 126 ALA A CA 1
ATOM 1032 C C . ALA A 1 126 ? 9.209 -3.234 -22.309 1.00 67.50 126 ALA A C 1
ATOM 1034 O O . ALA A 1 126 ? 8.679 -2.626 -23.232 1.00 67.50 126 ALA A O 1
ATOM 1035 N N . ASN A 1 127 ? 10.521 -3.163 -22.054 1.00 67.31 127 ASN A N 1
ATOM 1036 C CA . ASN A 1 127 ? 11.464 -2.318 -22.795 1.00 67.31 127 ASN A CA 1
ATOM 1037 C C . ASN A 1 127 ? 12.531 -3.124 -23.553 1.00 67.31 127 ASN A C 1
ATOM 1039 O O . ASN A 1 127 ? 13.547 -2.561 -23.951 1.00 67.31 127 ASN A O 1
ATOM 1043 N N . ILE A 1 128 ? 12.347 -4.438 -23.707 1.00 73.44 128 ILE A N 1
ATOM 1044 C CA . ILE A 1 128 ? 13.334 -5.302 -24.363 1.00 73.44 128 ILE A CA 1
ATOM 1045 C C . ILE A 1 128 ? 12.893 -5.558 -25.794 1.00 73.44 128 ILE A C 1
ATOM 1047 O O . ILE A 1 128 ? 11.792 -6.051 -26.044 1.00 73.44 128 ILE A O 1
ATOM 1051 N N . GLU A 1 129 ? 13.764 -5.239 -26.743 1.00 76.69 129 GLU A N 1
ATOM 1052 C CA . GLU A 1 129 ? 13.518 -5.553 -28.142 1.00 76.69 129 GLU A CA 1
ATOM 1053 C C . GLU A 1 129 ? 13.582 -7.065 -28.370 1.00 76.69 129 GLU A C 1
ATOM 1055 O O . GLU A 1 129 ? 14.483 -7.750 -27.893 1.00 76.69 129 GLU A O 1
ATOM 1060 N N . CYS A 1 130 ? 12.645 -7.603 -29.156 1.00 71.38 130 CYS A N 1
ATOM 1061 C CA . CYS A 1 130 ? 12.577 -9.045 -29.415 1.00 71.38 130 CYS A CA 1
ATOM 1062 C C . CYS A 1 130 ? 13.874 -9.621 -30.023 1.00 71.38 130 CYS A C 1
ATOM 1064 O O . CYS A 1 130 ? 14.141 -10.814 -29.884 1.00 71.38 130 CYS A O 1
ATOM 1066 N N . LEU A 1 131 ? 14.689 -8.782 -30.674 1.00 75.25 131 LEU A N 1
ATOM 1067 C CA . LEU A 1 131 ? 15.978 -9.169 -31.247 1.00 75.25 131 LEU A CA 1
ATOM 1068 C C . LEU A 1 131 ? 17.001 -9.613 -30.192 1.00 75.25 131 LEU A C 1
ATOM 1070 O O . LEU A 1 131 ? 17.719 -10.583 -30.431 1.00 75.25 131 LEU A O 1
ATOM 1074 N N . SER A 1 132 ? 17.032 -8.991 -29.011 1.00 75.81 132 SER A N 1
ATOM 1075 C CA . SER A 1 132 ? 18.058 -9.293 -28.003 1.00 75.81 132 SER A CA 1
ATOM 1076 C C . SER A 1 132 ? 17.898 -10.679 -27.367 1.00 75.81 132 SER A C 1
ATOM 1078 O O . SER A 1 132 ? 18.838 -11.198 -26.770 1.00 75.81 132 SER A O 1
ATOM 1080 N N . PHE A 1 133 ? 16.727 -11.318 -27.499 1.00 74.06 133 PHE A N 1
ATOM 1081 C CA . PHE A 1 133 ? 16.526 -12.695 -27.026 1.00 74.06 133 PHE A CA 1
ATOM 1082 C C . PHE A 1 133 ? 17.331 -13.725 -27.831 1.00 74.06 133 PHE A C 1
ATOM 1084 O O . PHE A 1 133 ? 17.608 -14.805 -27.317 1.00 74.06 133 PHE A O 1
ATOM 1091 N N . HIS A 1 134 ? 17.725 -13.403 -29.068 1.00 75.56 134 HIS A N 1
ATOM 1092 C CA . HIS A 1 134 ? 18.517 -14.295 -29.921 1.00 75.56 134 HIS A CA 1
ATOM 1093 C C . HIS A 1 134 ? 20.033 -14.081 -29.793 1.00 75.56 134 HIS A C 1
ATOM 1095 O O . HIS A 1 134 ? 20.800 -14.932 -30.237 1.00 75.56 134 HIS A O 1
ATOM 1101 N N . GLU A 1 135 ? 20.468 -12.977 -29.180 1.00 76.88 135 GLU A N 1
ATOM 1102 C CA . GLU A 1 135 ? 21.887 -12.618 -29.044 1.00 76.88 135 GLU A CA 1
ATOM 1103 C C . GLU A 1 135 ? 22.586 -13.341 -27.883 1.00 76.88 135 GLU A C 1
ATOM 1105 O O . GLU A 1 135 ? 23.798 -13.535 -27.932 1.00 76.88 135 GLU A O 1
ATOM 1110 N N . ASN A 1 136 ? 21.837 -13.791 -26.868 1.00 73.56 136 ASN A N 1
ATOM 1111 C CA . ASN A 1 136 ? 22.375 -14.474 -25.686 1.00 73.56 136 ASN A CA 1
ATOM 1112 C C . ASN A 1 136 ? 21.903 -15.939 -25.603 1.00 73.56 136 ASN A C 1
ATOM 1114 O O . ASN A 1 136 ? 20.954 -16.239 -24.872 1.00 73.56 136 ASN A O 1
ATOM 1118 N N . PRO A 1 137 ? 22.562 -16.875 -26.314 1.00 73.06 137 PRO A N 1
ATOM 1119 C CA . PRO A 1 137 ? 22.208 -18.296 -26.276 1.00 73.06 137 PRO A CA 1
ATOM 1120 C C . PRO A 1 137 ? 22.487 -18.957 -24.914 1.00 73.06 137 PRO A C 1
ATOM 1122 O O . PRO A 1 137 ? 21.808 -19.917 -24.559 1.00 73.06 137 PRO A O 1
ATOM 1125 N N . ASP A 1 138 ? 23.432 -18.422 -24.134 1.00 80.75 138 ASP A N 1
ATOM 1126 C CA . ASP A 1 138 ? 23.842 -18.965 -22.828 1.00 80.75 138 ASP A CA 1
ATOM 1127 C C . ASP A 1 138 ? 22.953 -18.499 -21.655 1.00 80.75 138 ASP A C 1
ATOM 1129 O O . ASP A 1 138 ? 23.144 -18.911 -20.508 1.00 80.75 138 ASP A O 1
ATOM 1133 N N . GLY A 1 139 ? 21.943 -17.667 -21.932 1.00 82.88 139 GLY A N 1
ATOM 1134 C CA . GLY A 1 139 ? 21.014 -17.148 -20.933 1.00 82.88 139 GLY A CA 1
ATOM 1135 C C . GLY A 1 139 ? 21.558 -15.955 -20.137 1.00 82.88 139 GLY A C 1
ATOM 1136 O O . GLY A 1 139 ? 22.372 -15.173 -20.617 1.00 82.88 139 GLY A O 1
ATOM 1137 N N . LEU A 1 140 ? 21.029 -15.772 -18.925 1.00 81.00 140 LEU A N 1
ATOM 1138 C CA . LEU A 1 140 ? 21.298 -14.613 -18.068 1.00 81.00 140 LEU A CA 1
ATOM 1139 C C . LEU A 1 140 ? 22.432 -14.860 -17.081 1.00 81.00 140 LEU A C 1
ATOM 1141 O O . LEU A 1 140 ? 22.529 -15.935 -16.488 1.00 81.00 140 LEU A O 1
ATOM 1145 N N . ASN A 1 141 ? 23.232 -13.825 -16.832 1.00 87.19 141 ASN A N 1
ATOM 1146 C CA . ASN A 1 141 ? 24.287 -13.883 -15.832 1.00 87.19 141 ASN A CA 1
ATOM 1147 C C . ASN A 1 141 ? 23.696 -14.003 -14.413 1.00 87.19 141 ASN A C 1
ATOM 1149 O O . ASN A 1 141 ? 22.634 -13.455 -14.113 1.00 87.19 141 ASN A O 1
ATOM 1153 N N . MET A 1 142 ? 24.409 -14.670 -13.499 1.00 85.12 142 MET A N 1
ATOM 1154 C CA . MET A 1 142 ? 23.975 -14.832 -12.104 1.00 85.12 142 MET A CA 1
ATOM 1155 C C . MET A 1 142 ? 23.756 -13.495 -11.391 1.00 85.12 142 MET A C 1
ATOM 1157 O O . MET A 1 142 ? 22.876 -13.399 -10.538 1.00 85.12 142 MET A O 1
ATOM 1161 N N . GLN A 1 143 ? 24.526 -12.463 -11.742 1.00 86.38 143 GLN A N 1
ATOM 1162 C CA . GLN A 1 143 ? 24.325 -11.124 -11.197 1.00 86.38 143 GLN A CA 1
ATOM 1163 C C . GLN A 1 143 ? 22.962 -10.551 -11.611 1.00 86.38 143 GLN A C 1
ATOM 1165 O O . GLN A 1 143 ? 22.194 -10.139 -10.743 1.00 86.38 143 GLN A O 1
ATOM 1170 N N . ASP A 1 144 ? 22.617 -10.635 -12.899 1.00 83.19 144 ASP A N 1
ATOM 1171 C CA . ASP A 1 144 ? 21.323 -10.180 -13.419 1.00 83.19 144 ASP A CA 1
ATOM 1172 C C . ASP A 1 144 ? 20.169 -10.975 -12.802 1.00 83.19 144 ASP A C 1
ATOM 1174 O O . ASP A 1 144 ? 19.128 -10.418 -12.451 1.00 83.19 144 ASP A O 1
ATOM 1178 N N . VAL A 1 145 ? 20.347 -12.289 -12.637 1.00 84.69 145 VAL A N 1
ATOM 1179 C CA . VAL A 1 145 ? 19.359 -13.157 -11.982 1.00 84.69 145 VAL A CA 1
ATOM 1180 C C . VAL A 1 145 ? 19.156 -12.741 -10.529 1.00 84.69 145 VAL A C 1
ATOM 1182 O O . VAL A 1 145 ? 18.013 -12.649 -10.082 1.00 84.69 145 VAL A O 1
ATOM 1185 N N . ASN A 1 146 ? 20.231 -12.453 -9.796 1.00 85.50 146 ASN A N 1
ATOM 1186 C CA . ASN A 1 146 ? 20.148 -12.061 -8.394 1.00 85.50 146 ASN A CA 1
ATOM 1187 C C . ASN A 1 146 ? 19.474 -10.692 -8.224 1.00 85.50 146 ASN A C 1
ATOM 1189 O O . ASN A 1 146 ? 18.588 -10.538 -7.383 1.00 85.50 146 ASN A O 1
ATOM 1193 N N . GLU A 1 147 ? 19.820 -9.717 -9.065 1.00 82.31 147 GLU A N 1
ATOM 1194 C CA . GLU A 1 147 ? 19.160 -8.407 -9.076 1.00 82.31 147 GLU A CA 1
ATOM 1195 C C . GLU A 1 147 ? 17.661 -8.543 -9.384 1.00 82.31 147 GLU A C 1
ATOM 1197 O O . GLU A 1 147 ? 16.817 -7.943 -8.707 1.00 82.31 147 GLU A O 1
ATOM 1202 N N . ARG A 1 148 ? 17.297 -9.405 -10.344 1.00 82.06 148 ARG A N 1
ATOM 1203 C CA . ARG A 1 148 ? 15.893 -9.714 -10.657 1.00 82.06 148 ARG A CA 1
ATOM 1204 C C . ARG A 1 148 ? 15.187 -10.384 -9.489 1.00 82.06 148 ARG A C 1
ATOM 1206 O O . ARG A 1 148 ? 14.072 -9.992 -9.152 1.00 82.06 148 ARG A O 1
ATOM 1213 N N . GLN A 1 149 ? 15.816 -11.365 -8.857 1.00 83.56 149 GLN A N 1
ATOM 1214 C CA . GLN A 1 149 ? 15.229 -12.088 -7.737 1.00 83.56 149 GLN A CA 1
ATOM 1215 C C . GLN A 1 149 ? 15.015 -11.175 -6.525 1.00 83.56 149 GLN A C 1
ATOM 1217 O O . GLN A 1 149 ? 14.005 -11.308 -5.836 1.00 83.56 149 GLN A O 1
ATOM 1222 N N . GLN A 1 150 ? 15.904 -10.207 -6.300 1.00 81.94 150 GLN A N 1
ATOM 1223 C CA . GLN A 1 150 ? 15.745 -9.197 -5.254 1.00 81.94 150 GLN A CA 1
ATOM 1224 C C . GLN A 1 150 ? 14.623 -8.197 -5.583 1.00 81.94 150 GLN A C 1
ATOM 1226 O O . GLN A 1 150 ? 13.864 -7.808 -4.699 1.00 81.94 150 GLN A O 1
ATOM 1231 N N . LYS A 1 151 ? 14.461 -7.806 -6.854 1.00 80.62 151 LYS A N 1
ATOM 1232 C CA . LYS A 1 151 ? 13.426 -6.844 -7.274 1.00 80.62 151 LYS A CA 1
ATOM 1233 C C . LYS A 1 151 ? 12.022 -7.460 -7.331 1.00 80.62 151 LYS A C 1
ATOM 1235 O O . LYS A 1 151 ? 11.077 -6.904 -6.761 1.00 80.62 151 LYS A O 1
ATOM 1240 N N . TYR A 1 152 ? 11.877 -8.594 -8.016 1.00 81.25 152 TYR A N 1
ATOM 1241 C CA . TYR A 1 152 ? 10.592 -9.261 -8.275 1.00 81.25 152 TYR A CA 1
ATOM 1242 C C . TYR A 1 152 ? 10.200 -10.269 -7.191 1.00 81.25 152 TYR A C 1
ATOM 1244 O O . TYR A 1 152 ? 9.029 -10.636 -7.088 1.00 81.25 152 TYR A O 1
ATOM 1252 N N . GLY A 1 153 ? 11.150 -10.684 -6.355 1.00 82.56 153 GLY A N 1
ATOM 1253 C CA . GLY A 1 153 ? 10.953 -11.772 -5.409 1.00 82.56 153 GLY A CA 1
ATOM 1254 C C . GLY A 1 153 ? 11.022 -13.142 -6.084 1.00 82.56 153 GLY A C 1
ATOM 1255 O O . GLY A 1 153 ? 11.322 -13.286 -7.269 1.00 82.56 153 GLY A O 1
ATOM 1256 N N . ALA A 1 154 ? 10.753 -14.187 -5.305 1.00 81.94 154 ALA A N 1
ATOM 1257 C CA . ALA A 1 154 ? 10.777 -15.552 -5.811 1.00 81.94 154 ALA A CA 1
ATOM 1258 C C . ALA A 1 154 ? 9.518 -15.880 -6.630 1.00 81.94 154 ALA A C 1
ATOM 1260 O O . ALA A 1 154 ? 8.396 -15.541 -6.250 1.00 81.94 154 ALA A O 1
ATOM 1261 N N . ASN A 1 155 ? 9.712 -16.604 -7.732 1.00 83.44 155 ASN A N 1
ATOM 1262 C CA . ASN A 1 155 ? 8.644 -17.035 -8.627 1.00 83.44 155 ASN A CA 1
ATOM 1263 C C . ASN A 1 155 ? 7.854 -18.220 -8.033 1.00 83.44 155 ASN A C 1
ATOM 1265 O O . ASN A 1 155 ? 8.038 -19.367 -8.434 1.00 83.44 155 ASN A O 1
ATOM 1269 N N . PHE A 1 156 ? 7.001 -17.964 -7.036 1.00 81.38 156 PHE A N 1
ATOM 1270 C CA . PHE A 1 156 ? 6.067 -18.961 -6.507 1.00 81.38 156 PHE A CA 1
ATOM 1271 C C . PHE A 1 156 ? 4.658 -18.384 -6.340 1.00 81.38 156 PHE A C 1
ATOM 1273 O O . PHE A 1 156 ? 4.462 -17.267 -5.861 1.00 81.38 156 PHE A O 1
ATOM 1280 N N . ILE A 1 157 ? 3.642 -19.180 -6.679 1.00 80.44 157 ILE A N 1
ATOM 1281 C CA . ILE A 1 157 ? 2.240 -18.812 -6.466 1.00 80.44 157 ILE A CA 1
ATOM 1282 C C . ILE A 1 157 ? 1.843 -19.238 -5.052 1.00 80.44 157 ILE A C 1
ATOM 1284 O O . ILE A 1 157 ? 1.630 -20.419 -4.781 1.00 80.44 157 ILE A O 1
ATOM 1288 N N . ARG A 1 158 ? 1.722 -18.274 -4.135 1.00 77.19 158 ARG A N 1
ATOM 1289 C CA . ARG A 1 158 ? 1.207 -18.530 -2.782 1.00 77.19 158 ARG A CA 1
ATOM 1290 C C . ARG A 1 158 ? -0.290 -18.260 -2.724 1.00 77.19 158 ARG A C 1
ATOM 1292 O O . ARG A 1 158 ? -0.731 -17.121 -2.855 1.00 77.19 158 ARG A O 1
ATOM 1299 N N . ILE A 1 159 ? -1.070 -19.309 -2.486 1.00 80.19 159 ILE A N 1
ATOM 1300 C CA . ILE A 1 159 ? -2.516 -19.207 -2.280 1.00 80.19 159 ILE A CA 1
ATOM 1301 C C . ILE A 1 159 ? -2.780 -19.175 -0.774 1.00 80.19 159 ILE A C 1
ATOM 1303 O O . ILE A 1 159 ? -2.673 -20.192 -0.093 1.00 80.19 159 ILE A O 1
ATOM 1307 N N . THR A 1 160 ? -3.111 -17.997 -0.245 1.00 80.00 160 THR A N 1
ATOM 1308 C CA . THR A 1 160 ? -3.507 -17.848 1.162 1.00 80.00 160 THR A CA 1
ATOM 1309 C C . THR A 1 160 ? -5.005 -18.096 1.300 1.00 80.00 160 THR A C 1
ATOM 1311 O O . THR A 1 160 ? -5.818 -17.330 0.780 1.00 80.00 160 THR A O 1
ATOM 1314 N N . MET A 1 161 ? -5.379 -19.148 2.025 1.00 84.00 161 MET A N 1
ATOM 1315 C CA . MET A 1 161 ? -6.779 -19.433 2.333 1.00 84.00 161 MET A CA 1
ATOM 1316 C C . MET A 1 161 ? -7.272 -18.534 3.467 1.00 84.00 161 MET A C 1
ATOM 1318 O O . MET A 1 161 ? -6.613 -18.404 4.501 1.00 84.00 161 MET A O 1
ATOM 1322 N N . ARG A 1 162 ? -8.458 -17.937 3.301 1.00 82.38 162 ARG A N 1
ATOM 1323 C CA .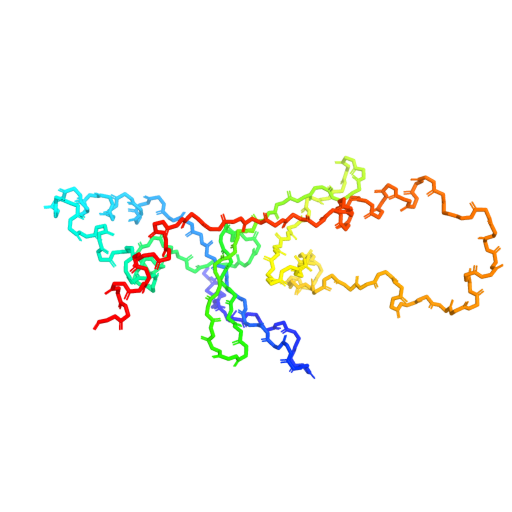 ARG A 1 162 ? -9.158 -17.316 4.430 1.00 82.38 162 ARG A CA 1
ATOM 1324 C C . ARG A 1 162 ? -9.817 -18.417 5.262 1.00 82.38 162 ARG A C 1
ATOM 1326 O O . ARG A 1 162 ? -10.421 -19.319 4.685 1.00 82.38 162 ARG A O 1
ATOM 1333 N N . PRO A 1 163 ? -9.730 -18.357 6.596 1.00 88.56 163 PRO A N 1
ATOM 1334 C CA . PRO A 1 163 ? -10.336 -19.368 7.448 1.00 88.56 163 PRO A CA 1
ATOM 1335 C C . PRO A 1 163 ? -11.868 -19.329 7.349 1.00 88.56 163 PRO A C 1
ATOM 1337 O O . PRO A 1 163 ? -12.460 -18.265 7.166 1.00 88.56 163 PRO A O 1
ATOM 1340 N N . VAL A 1 164 ? -12.512 -20.488 7.511 1.00 88.75 164 VAL A N 1
ATOM 1341 C CA . VAL A 1 164 ? -13.961 -20.670 7.292 1.00 88.75 164 VAL A CA 1
ATOM 1342 C C . VAL A 1 164 ? -14.811 -19.722 8.141 1.00 88.75 164 VAL A C 1
ATOM 1344 O O . VAL A 1 164 ? -15.783 -19.162 7.640 1.00 88.75 164 VAL A O 1
ATOM 1347 N N . TYR A 1 165 ? -14.415 -19.449 9.389 1.00 87.25 165 TYR A N 1
ATOM 1348 C CA . TYR A 1 165 ? -15.146 -18.520 10.259 1.00 87.25 165 TYR A CA 1
ATOM 1349 C C . TYR A 1 165 ? -15.284 -17.117 9.641 1.00 87.25 165 TYR A C 1
ATOM 1351 O O . TYR A 1 165 ? -16.288 -16.445 9.863 1.00 87.25 165 TYR A O 1
ATOM 1359 N N . HIS A 1 166 ? -14.307 -16.672 8.838 1.00 83.44 166 HIS A N 1
ATOM 1360 C CA . HIS A 1 166 ? -14.362 -15.373 8.167 1.00 83.44 166 HIS A CA 1
ATOM 1361 C C . HIS A 1 166 ? -15.482 -15.335 7.121 1.00 83.44 166 HIS A C 1
ATOM 1363 O O . HIS A 1 166 ? -16.119 -14.299 6.949 1.00 83.44 166 HIS A O 1
ATOM 1369 N N . LEU A 1 167 ? -15.728 -16.457 6.438 1.00 86.88 167 LEU A N 1
ATOM 1370 C CA . LEU A 1 167 ? -16.818 -16.593 5.471 1.00 86.88 167 LEU A CA 1
ATOM 1371 C C . LEU A 1 167 ? -18.176 -16.587 6.179 1.00 86.88 167 LEU A C 1
ATOM 1373 O O . LEU A 1 167 ? -19.068 -15.860 5.755 1.00 86.88 167 LEU A O 1
ATOM 1377 N N . ILE A 1 168 ? -18.297 -17.322 7.289 1.00 88.31 168 ILE A N 1
ATOM 1378 C CA . ILE A 1 168 ? -19.531 -17.395 8.085 1.00 88.31 168 ILE A CA 1
ATOM 1379 C C . ILE A 1 168 ? -19.903 -16.014 8.630 1.00 88.31 168 ILE A C 1
ATOM 1381 O O . ILE A 1 168 ? -21.018 -15.553 8.417 1.00 88.31 168 ILE A O 1
ATOM 1385 N N . LEU A 1 169 ? -18.963 -15.319 9.280 1.00 83.12 169 LEU A N 1
ATOM 1386 C CA . LEU A 1 169 ? -19.212 -13.975 9.808 1.00 83.12 169 LEU A CA 1
ATOM 1387 C C . LEU A 1 169 ? -19.619 -13.005 8.699 1.00 83.12 169 LEU A C 1
ATOM 1389 O O . LEU A 1 169 ? -20.543 -12.219 8.879 1.00 83.12 169 LEU A O 1
ATOM 1393 N N . LYS A 1 170 ? -18.950 -13.068 7.542 1.00 81.88 170 LYS A N 1
ATOM 1394 C CA . LYS A 1 170 ? -19.281 -12.210 6.402 1.00 81.88 170 LYS A CA 1
ATOM 1395 C C . LYS A 1 170 ? -20.719 -12.419 5.925 1.00 81.88 170 LYS A C 1
ATOM 1397 O O . LYS A 1 170 ? -21.359 -11.438 5.564 1.00 81.88 170 LYS A O 1
ATOM 1402 N N . GLU A 1 171 ? -21.202 -13.657 5.914 1.00 86.62 171 GLU A N 1
ATOM 1403 C CA . GLU A 1 171 ? -22.569 -13.963 5.494 1.00 86.62 171 GLU A CA 1
ATOM 1404 C C . GLU A 1 171 ? -23.599 -13.544 6.547 1.00 86.62 171 GLU A C 1
ATOM 1406 O O . GLU A 1 171 ? -24.574 -12.886 6.207 1.00 86.62 171 GLU A O 1
ATOM 1411 N N . VAL A 1 172 ? -23.335 -13.806 7.831 1.00 85.81 172 VAL A N 1
ATOM 1412 C CA . VAL A 1 172 ? -24.203 -13.364 8.940 1.00 85.81 172 VAL A CA 1
ATOM 1413 C C . VAL A 1 172 ? -24.391 -11.847 8.947 1.00 85.81 172 VAL A C 1
ATOM 1415 O O . VAL A 1 172 ? -25.471 -11.365 9.246 1.00 85.81 172 VAL A O 1
ATOM 1418 N N . PHE A 1 173 ? -23.352 -11.088 8.604 1.00 72.56 173 PHE A N 1
ATOM 1419 C CA . PHE A 1 173 ? -23.423 -9.629 8.535 1.00 72.56 173 PHE A CA 1
ATOM 1420 C C . PHE A 1 173 ? -24.017 -9.077 7.233 1.00 72.56 173 PHE A C 1
ATOM 1422 O O . PHE A 1 173 ? -24.231 -7.868 7.140 1.00 72.56 173 PHE A O 1
ATOM 1429 N N . ARG A 1 174 ? -24.202 -9.920 6.213 1.00 69.62 174 ARG A N 1
ATOM 1430 C CA . ARG A 1 174 ? -24.862 -9.554 4.953 1.00 69.62 174 ARG A CA 1
ATOM 1431 C C . ARG A 1 174 ? -26.379 -9.763 5.027 1.00 69.62 174 ARG A C 1
ATOM 1433 O O . ARG A 1 174 ? -27.093 -9.131 4.253 1.00 69.62 174 ARG A O 1
ATOM 1440 N N . MET A 1 175 ? -26.822 -10.658 5.906 1.00 58.09 175 MET A N 1
ATOM 1441 C CA . MET A 1 175 ? -28.222 -10.983 6.179 1.00 58.09 175 MET A CA 1
ATOM 1442 C C . MET A 1 175 ? -28.868 -9.927 7.079 1.00 58.09 175 MET A C 1
ATOM 1444 O O . MET A 1 175 ? -30.053 -9.619 6.829 1.00 58.09 175 MET A O 1
#